Protein AF-A0AA41VMM9-F1 (afdb_monomer_lite)

InterPro domains:
  IPR013087 Zinc finger C2H2-type [PF13912] (49-75)
  IPR013087 Zinc finger C2H2-type [PF13912] (96-120)
  IPR013087 Zinc finger C2H2-type [PS00028] (52-72)
  IPR013087 Zinc finger C2H2-type [PS00028] (98-118)
  IPR013087 Zinc finger C2H2-type [PS50157] (50-77)
  IPR013087 Zinc finger C2H2-type [PS50157] (96-118)
  IPR013087 Zinc finger C2H2-type [SM00355] (50-72)
  IPR013087 Zinc finger C2H2-type [SM00355] (96-118)
  IPR036236 Zinc finger C2H2 superfamily [SSF57667] (48-118)

Secondary structure (DSSP, 8-state):
------HHHHHHHHHHHHHHHHHHHTTS--S------------SS----EE-TTT--EESSHHHHHHHHHHHT--S-----S------S------EE-TTT--EESSHHHHHHHHHHHHHHHHHHSTTSSSS-------

Organism: Papaver nudicaule (NCBI:txid74823)

Sequence (139 aa):
MSGKRSRIEMENTSIENMAKFLMLLSRSREDQIEYQSMAPQPTSTATRVYECKTCNRQFPSFQALGGHRASHKKPRLMDQISVDNQSAEAAKPKIHECSICGLQFAIGQALGGHMRRHRAAISTTAKARDLIVVGESWV

Foldseek 3Di:
DDDPPDPVNVVVVVVVVVVVVVVVVVPPDPDDDPPDDDDDDPDDDDQPWDADPVPGDTDSDPVVVVVVVVVVPDDPPDPPVPDPDPDDDDDDQPWDADPPPRDTDSDVVVVVVVVVVCVVVVVVVVVVPPPPPDDDDDD

pLDDT: mean 70.14, std 19.38, range [36.94, 95.94]

Radius of gyration: 34.03 Å; chains: 1; bounding box: 50×112×70 Å

Structure (mmCIF, N/CA/C/O backbone):
data_AF-A0AA41VMM9-F1
#
_entry.id   AF-A0AA41VMM9-F1
#
loop_
_atom_site.group_PDB
_atom_site.id
_atom_site.type_symbol
_atom_site.label_atom_id
_atom_site.label_alt_id
_atom_site.label_comp_id
_atom_site.label_asym_id
_atom_site.label_entity_id
_atom_site.label_seq_id
_atom_site.pdbx_PDB_ins_code
_atom_site.Cartn_x
_atom_site.Cartn_y
_atom_site.Cartn_z
_atom_site.occupancy
_atom_site.B_iso_or_equiv
_atom_site.auth_seq_id
_atom_site.auth_comp_id
_atom_site.auth_asym_id
_atom_site.auth_atom_id
_atom_site.pdbx_PDB_model_num
ATOM 1 N N . MET A 1 1 ? 22.620 50.532 37.217 1.00 37.69 1 MET A N 1
ATOM 2 C CA . MET A 1 1 ? 23.274 49.267 37.619 1.00 37.69 1 MET A CA 1
ATOM 3 C C . MET A 1 1 ? 22.624 48.149 36.824 1.00 37.69 1 MET A C 1
ATOM 5 O O . MET A 1 1 ? 21.503 47.764 37.120 1.00 37.69 1 MET A O 1
ATOM 9 N N . SER A 1 2 ? 23.256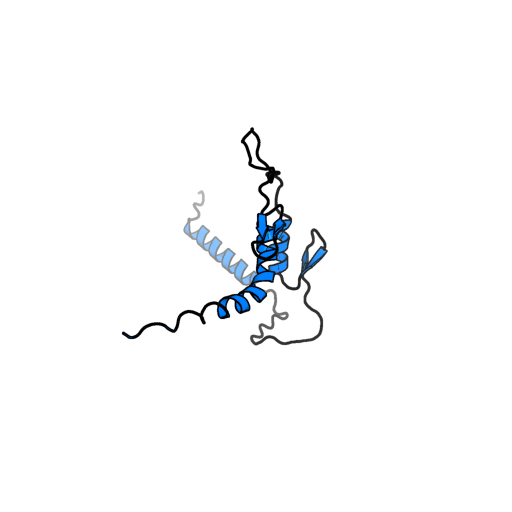 47.751 35.723 1.00 42.59 2 SER A N 1
ATOM 10 C CA . SER A 1 2 ? 22.673 46.841 34.734 1.00 42.59 2 SER A CA 1
ATOM 11 C C . SER A 1 2 ? 22.516 45.433 35.313 1.00 42.59 2 SER A C 1
ATOM 13 O O . SER A 1 2 ? 23.494 44.827 35.754 1.00 42.59 2 SER A O 1
ATOM 15 N N . GLY A 1 3 ? 21.274 44.943 35.340 1.00 57.44 3 GLY A N 1
ATOM 16 C CA . GLY A 1 3 ? 20.892 43.658 35.916 1.00 57.44 3 GLY A CA 1
ATOM 17 C C . GLY A 1 3 ? 21.491 42.484 35.150 1.00 57.44 3 GLY A C 1
ATOM 18 O O . GLY A 1 3 ? 21.069 42.167 34.041 1.00 57.44 3 GLY A O 1
ATOM 19 N N . LYS A 1 4 ? 22.465 41.808 35.760 1.00 56.84 4 LYS A N 1
ATOM 20 C CA . LYS A 1 4 ? 22.913 40.482 35.328 1.00 56.84 4 LYS A CA 1
ATOM 21 C C . LYS A 1 4 ? 21.956 39.460 35.926 1.00 56.84 4 LYS A C 1
ATOM 23 O O . LYS A 1 4 ? 22.195 38.949 37.016 1.00 56.84 4 LYS A O 1
ATOM 28 N N . ARG A 1 5 ? 20.842 39.215 35.236 1.00 61.41 5 ARG A N 1
ATOM 29 C CA . ARG A 1 5 ? 19.910 38.149 35.608 1.00 61.41 5 ARG A CA 1
ATOM 30 C C . ARG A 1 5 ? 20.661 36.818 35.536 1.00 61.41 5 ARG A C 1
ATOM 32 O O . ARG A 1 5 ? 21.237 36.493 34.498 1.00 61.41 5 ARG A O 1
ATOM 39 N N . SER A 1 6 ? 20.748 36.120 36.667 1.00 65.25 6 SER A N 1
ATOM 40 C CA . SER A 1 6 ? 21.554 34.906 36.808 1.00 65.25 6 SER A CA 1
ATOM 41 C C . SER A 1 6 ? 21.046 33.819 35.860 1.00 65.25 6 SER A C 1
ATOM 43 O O . SER A 1 6 ? 19.839 33.664 35.674 1.00 65.25 6 SER A O 1
ATOM 45 N N . ARG A 1 7 ? 21.963 33.034 35.286 1.00 60.94 7 ARG A N 1
ATOM 46 C CA . ARG A 1 7 ? 21.662 31.894 34.402 1.00 60.94 7 ARG A CA 1
ATOM 47 C C . ARG A 1 7 ? 20.612 30.939 35.003 1.00 60.94 7 ARG A C 1
ATOM 49 O O . ARG A 1 7 ? 19.754 30.444 34.283 1.00 60.94 7 ARG A O 1
ATOM 56 N N . ILE A 1 8 ? 20.635 30.778 36.325 1.00 61.75 8 ILE A N 1
ATOM 57 C CA . ILE A 1 8 ? 19.719 29.931 37.105 1.00 61.75 8 ILE A CA 1
ATOM 58 C C . ILE A 1 8 ? 18.275 30.469 37.070 1.00 61.75 8 ILE A C 1
ATOM 60 O O . ILE A 1 8 ? 17.314 29.711 37.005 1.00 61.75 8 ILE A O 1
ATOM 64 N N . GLU A 1 9 ? 18.094 31.790 37.060 1.00 62.31 9 GLU A N 1
ATOM 65 C CA . GLU A 1 9 ? 16.769 32.427 37.046 1.00 62.31 9 GLU A CA 1
ATOM 66 C C . GLU A 1 9 ? 16.078 32.268 35.678 1.00 62.31 9 GLU A C 1
ATOM 68 O O . GLU A 1 9 ? 14.855 32.146 35.585 1.00 62.31 9 GLU A O 1
ATOM 73 N N . MET A 1 10 ? 16.881 32.211 34.611 1.00 59.88 10 MET A N 1
ATOM 74 C CA . MET A 1 10 ? 16.431 31.968 33.238 1.00 59.88 10 MET A CA 1
ATOM 75 C C . MET A 1 10 ? 15.971 30.514 33.045 1.00 59.88 10 MET A C 1
ATOM 77 O O . MET A 1 10 ? 14.947 30.265 32.409 1.00 59.88 10 MET A O 1
ATOM 81 N N . GLU A 1 11 ? 16.688 29.563 33.652 1.00 64.25 11 GLU A N 1
ATOM 82 C CA . GLU A 1 11 ? 16.333 28.138 33.674 1.00 64.25 11 GLU A CA 1
ATOM 83 C C . GLU A 1 11 ? 15.067 27.891 34.518 1.00 64.25 11 GLU A C 1
ATOM 85 O O . GLU A 1 11 ? 14.156 27.206 34.055 1.00 64.25 11 GLU A O 1
ATOM 90 N N . ASN A 1 12 ? 14.926 28.545 35.677 1.00 67.38 12 ASN A N 1
ATOM 91 C CA . ASN A 1 12 ? 13.705 28.475 36.493 1.00 67.38 12 ASN A CA 1
ATOM 92 C C . ASN A 1 12 ? 12.477 29.046 35.770 1.00 67.38 12 ASN A C 1
ATOM 94 O O . ASN A 1 12 ? 11.409 28.440 35.802 1.00 67.38 12 ASN A O 1
ATOM 98 N N . THR A 1 13 ? 12.638 30.161 35.049 1.00 73.44 13 THR A N 1
ATOM 99 C CA . THR A 1 13 ? 11.562 30.739 34.224 1.00 73.44 13 THR A CA 1
ATOM 100 C C . THR A 1 13 ? 11.155 29.782 33.094 1.00 73.44 13 THR A C 1
ATOM 102 O O . THR A 1 13 ? 9.974 29.646 32.781 1.00 73.44 13 THR A O 1
ATOM 105 N N . SER A 1 14 ? 12.120 29.080 32.491 1.00 81.12 14 SER A N 1
ATOM 106 C CA . SER A 1 14 ? 11.865 28.069 31.455 1.00 81.12 14 SER A CA 1
ATOM 107 C C . SER A 1 14 ? 11.079 26.870 31.999 1.00 81.12 14 SER A C 1
ATOM 109 O O . SER A 1 14 ? 10.093 26.448 31.392 1.00 81.12 14 SER A O 1
ATOM 111 N N . ILE A 1 15 ? 11.464 26.368 33.177 1.00 84.81 15 ILE A N 1
ATOM 112 C CA . ILE A 1 15 ? 10.771 25.272 33.869 1.00 84.81 15 ILE A CA 1
ATOM 113 C C . ILE A 1 15 ? 9.350 25.692 34.263 1.00 84.81 15 ILE A C 1
ATOM 115 O O . ILE A 1 15 ? 8.405 24.937 34.046 1.00 84.81 15 ILE A O 1
ATOM 119 N N . GLU A 1 16 ? 9.169 26.909 34.778 1.00 86.81 16 GLU A N 1
ATOM 120 C CA . GLU A 1 16 ? 7.855 27.438 35.154 1.00 86.81 16 GLU A CA 1
ATOM 121 C C . GLU A 1 16 ? 6.931 27.599 33.937 1.00 86.81 16 GLU A C 1
ATOM 123 O O . GLU A 1 16 ? 5.750 27.250 33.989 1.00 86.81 16 GLU A O 1
ATOM 128 N N . ASN A 1 17 ? 7.466 28.072 32.811 1.00 85.62 17 ASN A N 1
ATOM 129 C CA . ASN A 1 17 ? 6.714 28.162 31.564 1.00 85.62 17 ASN A CA 1
ATOM 130 C C . ASN A 1 17 ? 6.331 26.772 31.046 1.00 85.62 17 ASN A C 1
ATOM 132 O O . ASN A 1 17 ? 5.179 26.570 30.671 1.00 85.62 17 ASN A O 1
ATOM 136 N N . MET A 1 18 ? 7.245 25.796 31.092 1.00 86.94 18 MET A N 1
ATOM 137 C CA . MET A 1 18 ? 6.928 24.400 30.770 1.00 86.94 18 MET A CA 1
ATOM 138 C C . MET A 1 18 ? 5.832 23.838 31.680 1.00 86.94 18 MET A C 1
ATOM 140 O O . MET A 1 18 ? 4.891 23.233 31.177 1.00 86.94 18 MET A O 1
ATOM 144 N N . ALA A 1 19 ? 5.883 24.098 32.988 1.00 87.31 19 ALA A N 1
ATOM 145 C CA . ALA A 1 19 ? 4.835 23.688 33.919 1.00 87.31 19 ALA A CA 1
ATOM 146 C C . ALA A 1 19 ? 3.478 24.336 33.585 1.00 87.31 19 ALA A C 1
ATOM 148 O O . ALA A 1 19 ? 2.457 23.651 33.581 1.00 87.31 19 ALA A O 1
ATOM 149 N N . LYS A 1 20 ? 3.453 25.625 33.220 1.00 82.44 20 LYS A N 1
ATOM 150 C CA . LYS A 1 20 ? 2.235 26.313 32.755 1.00 82.44 20 LYS A CA 1
ATOM 151 C C . LYS A 1 20 ? 1.691 25.706 31.462 1.00 82.44 20 LYS A C 1
ATOM 153 O O . LYS A 1 20 ? 0.487 25.482 31.371 1.00 82.44 20 LYS A O 1
ATOM 158 N N . PHE A 1 21 ? 2.551 25.389 30.492 1.00 86.31 21 PHE A N 1
ATOM 159 C CA . PHE A 1 21 ? 2.137 24.710 29.260 1.00 86.31 21 PHE A CA 1
ATOM 160 C C . PHE A 1 21 ? 1.561 23.319 29.546 1.00 86.31 21 PHE A C 1
ATOM 162 O O . PHE A 1 21 ? 0.502 22.988 29.023 1.00 86.31 21 PHE A O 1
ATOM 169 N N . LEU A 1 22 ? 2.195 22.531 30.418 1.00 83.19 22 LEU A N 1
ATOM 170 C CA . LEU A 1 22 ? 1.701 21.209 30.819 1.00 83.19 22 LEU A CA 1
ATOM 171 C C . LEU A 1 22 ? 0.343 21.292 31.536 1.00 83.19 22 LEU A C 1
ATOM 173 O O . LEU A 1 22 ? -0.544 20.489 31.257 1.00 83.19 22 LEU A O 1
ATOM 177 N N . MET A 1 23 ? 0.147 22.298 32.392 1.00 82.44 23 MET A N 1
ATOM 178 C CA . MET A 1 23 ? -1.122 22.549 33.092 1.00 82.44 23 MET A CA 1
ATOM 179 C C . MET A 1 23 ? -2.231 23.087 32.171 1.00 82.44 23 MET A C 1
ATOM 181 O O . MET A 1 23 ? -3.410 22.891 32.450 1.00 82.44 23 MET A O 1
ATOM 185 N N . LEU A 1 24 ? -1.878 23.768 31.075 1.00 79.00 24 LEU A N 1
ATOM 186 C CA . LEU A 1 24 ? -2.826 24.194 30.037 1.00 79.00 24 LEU A CA 1
ATOM 187 C C . LEU A 1 24 ? -3.225 23.023 29.127 1.00 79.00 24 LEU A C 1
ATOM 189 O O . LEU A 1 24 ? -4.391 22.903 28.761 1.00 79.00 24 LEU A O 1
ATOM 193 N N . LEU A 1 25 ? -2.277 22.138 28.798 1.00 75.06 25 LEU A N 1
ATOM 194 C CA . LEU A 1 25 ? -2.519 20.944 27.981 1.00 75.06 25 LEU A CA 1
ATOM 195 C C . LEU A 1 25 ? -3.337 19.879 28.720 1.00 75.06 25 LEU A C 1
ATOM 197 O O . LEU A 1 25 ? -4.096 19.153 28.083 1.00 75.06 25 LEU A O 1
ATOM 201 N N . SER A 1 26 ? -3.231 19.800 30.050 1.00 70.00 26 SER A N 1
ATOM 202 C CA . SER A 1 26 ? -4.055 18.887 30.851 1.00 70.00 26 SER A CA 1
ATOM 203 C C . SER A 1 26 ? -5.515 19.334 30.972 1.00 70.00 26 SER A C 1
ATOM 205 O O . SER A 1 26 ? -6.362 18.535 31.357 1.00 70.00 26 SER A O 1
ATOM 207 N N . ARG A 1 27 ? -5.836 20.588 30.617 1.00 68.81 27 ARG A N 1
ATOM 208 C CA . ARG A 1 27 ? -7.141 21.209 30.893 1.00 68.81 27 ARG A CA 1
ATOM 209 C C . ARG A 1 27 ? -8.051 21.360 29.671 1.00 68.81 27 ARG A C 1
ATOM 211 O O . ARG A 1 27 ? -8.925 22.222 29.635 1.00 68.81 27 ARG A O 1
ATOM 218 N N . SER A 1 28 ? -7.881 20.507 28.664 1.00 50.03 28 SER A N 1
ATOM 219 C CA . SER A 1 28 ? -8.864 20.340 27.588 1.00 50.03 28 SER A CA 1
ATOM 220 C C . SER A 1 28 ? -8.828 18.929 27.017 1.00 50.03 28 SER A C 1
ATOM 222 O O . SER A 1 28 ? -8.190 18.675 25.998 1.00 50.03 28 SER A O 1
ATOM 224 N N . ARG A 1 29 ? -9.537 18.011 27.686 1.00 54.41 29 ARG A N 1
ATOM 225 C CA . ARG A 1 29 ? -10.741 17.360 27.138 1.00 54.41 29 ARG A CA 1
ATOM 226 C C . ARG A 1 29 ? -11.276 16.337 28.146 1.00 54.41 29 ARG A C 1
ATOM 228 O O . ARG A 1 29 ? -11.066 15.139 28.001 1.00 54.41 29 ARG A O 1
ATOM 235 N N . GLU A 1 30 ? -12.029 16.819 29.127 1.00 52.44 30 GLU A N 1
ATOM 236 C CA . GLU A 1 30 ? -12.977 16.007 29.909 1.00 52.44 30 GLU A CA 1
ATOM 237 C C . GLU A 1 30 ? -14.314 15.880 29.156 1.00 52.44 30 GLU A C 1
ATOM 239 O O . GLU A 1 30 ? -15.384 15.976 29.734 1.00 52.44 30 GLU A O 1
ATOM 244 N N . ASP A 1 31 ? -14.235 15.643 27.843 1.00 49.78 31 ASP A N 1
ATOM 245 C CA . ASP A 1 31 ? -15.358 15.210 27.015 1.00 49.78 31 ASP A CA 1
ATOM 246 C C . ASP A 1 31 ? -14.891 14.024 26.168 1.00 49.78 31 ASP A C 1
ATOM 248 O O . ASP A 1 31 ? -14.392 14.165 25.044 1.00 49.78 31 ASP A O 1
ATOM 252 N N . GLN A 1 32 ? -15.046 12.854 26.792 1.00 45.56 32 GLN A N 1
ATOM 253 C CA . GLN A 1 32 ? -15.065 11.513 26.210 1.00 45.56 32 GLN A CA 1
ATOM 254 C C . GLN A 1 32 ? -13.798 11.061 25.474 1.00 45.56 32 GLN A C 1
ATOM 256 O O . GLN A 1 32 ? -13.715 11.052 24.246 1.00 45.56 32 GLN A O 1
ATOM 261 N N . ILE A 1 33 ? -12.833 10.559 26.245 1.00 47.06 33 ILE A N 1
ATOM 262 C CA . ILE A 1 33 ? -11.944 9.493 25.776 1.00 47.06 33 ILE A CA 1
ATOM 263 C C . ILE A 1 33 ? -12.154 8.304 26.714 1.00 47.06 33 ILE A C 1
ATOM 265 O O . ILE A 1 33 ? -11.442 8.124 27.698 1.00 47.06 33 ILE A O 1
ATOM 269 N N . GLU A 1 34 ? -13.175 7.503 26.408 1.00 39.75 34 GLU A N 1
ATOM 270 C CA . GLU A 1 34 ? -13.269 6.128 26.892 1.00 39.75 34 GLU A CA 1
ATOM 271 C C . GLU A 1 34 ? -12.120 5.329 26.270 1.00 39.75 34 GLU A C 1
ATOM 273 O O . GLU A 1 34 ? -12.160 4.890 25.120 1.00 39.75 34 GLU A O 1
ATOM 278 N N . TYR A 1 35 ? -11.052 5.168 27.041 1.00 53.44 35 TYR A N 1
ATOM 279 C CA . TYR A 1 35 ? -10.042 4.152 26.803 1.00 53.44 35 TYR A CA 1
ATOM 280 C C 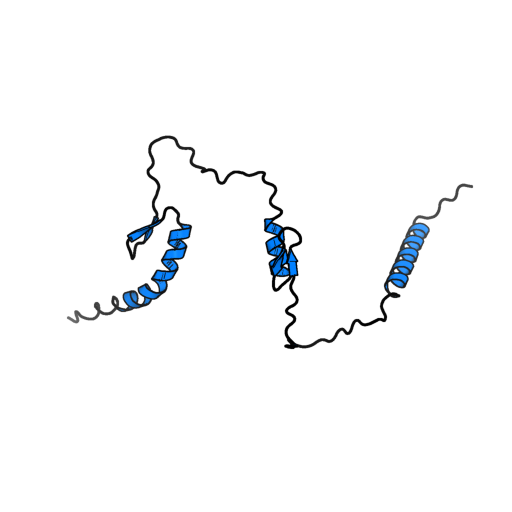. TYR A 1 35 ? -10.564 2.826 27.368 1.00 53.44 35 TYR A C 1
ATOM 282 O O . TYR A 1 35 ? -10.262 2.453 28.500 1.00 53.44 35 TYR A O 1
ATOM 290 N N . GLN A 1 36 ? -11.375 2.119 26.579 1.00 45.81 36 GLN A N 1
ATOM 291 C CA . GLN A 1 36 ? -11.765 0.746 26.882 1.00 45.81 36 GLN A CA 1
ATOM 292 C C . GLN A 1 36 ? -10.812 -0.208 26.153 1.00 45.81 36 GLN A C 1
ATOM 294 O O . GLN A 1 36 ? -10.850 -0.388 24.936 1.00 45.81 36 GLN A O 1
ATOM 299 N N . SER A 1 37 ? -9.927 -0.813 26.937 1.00 60.12 37 SER A N 1
ATOM 300 C CA . SER A 1 37 ? -9.230 -2.052 26.601 1.00 60.12 37 SER A CA 1
ATOM 301 C C . SER A 1 37 ? -10.228 -3.156 26.209 1.00 60.12 37 SER A C 1
ATOM 303 O O . SER A 1 37 ? -11.336 -3.177 26.738 1.00 60.12 37 SER A O 1
ATOM 305 N N . MET A 1 38 ? -9.770 -4.119 25.396 1.00 55.75 38 MET A N 1
ATOM 306 C CA . MET A 1 38 ? -10.339 -5.458 25.116 1.00 55.75 38 MET A CA 1
ATOM 307 C C . MET A 1 38 ? -10.971 -5.671 23.722 1.00 55.75 38 MET A C 1
ATOM 309 O O . MET A 1 38 ? -12.085 -5.243 23.447 1.00 55.75 38 MET A O 1
ATOM 313 N N . ALA A 1 39 ? -10.281 -6.519 22.942 1.00 45.81 39 ALA A N 1
ATOM 314 C CA . ALA A 1 39 ? -10.811 -7.455 21.938 1.00 45.81 39 ALA A CA 1
ATOM 315 C C . ALA A 1 39 ? -11.439 -6.892 20.632 1.00 45.81 39 ALA A C 1
ATOM 317 O O . ALA A 1 39 ? -12.005 -5.802 20.609 1.00 45.81 39 ALA A O 1
ATOM 318 N N . PRO A 1 40 ? -11.349 -7.634 19.504 1.00 46.56 40 PRO A N 1
ATOM 319 C CA . PRO A 1 40 ? -11.949 -7.220 18.241 1.00 46.56 40 PRO A CA 1
ATOM 320 C C . PRO A 1 40 ? -13.471 -7.394 18.320 1.00 46.56 40 PRO A C 1
ATOM 322 O O . PRO A 1 40 ? -13.978 -8.509 18.230 1.00 46.56 40 PRO A O 1
ATOM 325 N N . GLN A 1 41 ? -14.197 -6.292 18.498 1.00 38.69 41 GLN A N 1
ATOM 326 C CA . GLN A 1 41 ? -15.660 -6.282 18.489 1.00 38.69 41 GLN A CA 1
ATOM 327 C C . GLN A 1 41 ? -16.178 -6.043 17.057 1.00 38.69 41 GLN A C 1
ATOM 329 O O . GLN A 1 41 ? -15.837 -5.023 16.451 1.00 38.69 41 GLN A O 1
ATOM 334 N N . PRO A 1 42 ? -17.000 -6.944 16.490 1.00 50.75 42 PRO A N 1
ATOM 335 C CA . PRO A 1 42 ? -17.658 -6.736 15.209 1.00 50.75 42 PRO A CA 1
ATOM 336 C C . PRO A 1 42 ? -18.936 -5.914 15.421 1.00 50.75 42 PRO A C 1
ATOM 338 O O . PRO A 1 42 ? -20.029 -6.462 15.545 1.00 50.75 42 PRO A O 1
ATOM 341 N N . THR A 1 43 ? -18.821 -4.588 15.465 1.00 39.41 43 THR A N 1
ATOM 342 C CA . THR A 1 43 ? -19.987 -3.693 15.482 1.00 39.41 43 THR A CA 1
ATOM 343 C C . THR A 1 43 ? -20.204 -3.072 14.097 1.00 39.41 43 THR A C 1
ATOM 345 O O . THR A 1 43 ? -19.480 -2.192 13.650 1.00 39.41 43 THR A O 1
ATOM 348 N N . SER A 1 44 ? -21.216 -3.592 13.395 1.00 48.84 44 SER A N 1
ATOM 349 C CA . SER A 1 44 ? -22.052 -2.904 12.397 1.00 48.84 44 SER A CA 1
ATOM 350 C C . SER A 1 44 ? -21.361 -2.034 11.322 1.00 48.84 44 SER A C 1
ATOM 352 O O . SER A 1 44 ? -21.224 -0.825 11.465 1.00 48.84 44 SER A O 1
ATOM 354 N N . THR A 1 45 ? -21.014 -2.663 10.191 1.00 49.81 45 THR A N 1
ATOM 355 C CA . THR A 1 45 ? -21.107 -2.145 8.797 1.00 49.81 45 THR A CA 1
ATOM 356 C C . THR A 1 45 ? -20.731 -0.687 8.477 1.00 49.81 45 THR A C 1
ATOM 358 O O . THR A 1 45 ? -21.266 -0.107 7.535 1.00 49.81 45 THR A O 1
ATOM 361 N N . ALA A 1 46 ? -19.760 -0.102 9.166 1.00 60.53 46 ALA A N 1
ATOM 362 C CA . ALA A 1 46 ? -19.058 1.086 8.691 1.00 60.53 46 ALA A CA 1
ATOM 363 C C . ALA A 1 46 ? -17.557 0.821 8.778 1.00 60.53 46 ALA A C 1
ATOM 365 O O . ALA A 1 46 ? -16.870 1.251 9.703 1.00 60.53 46 ALA A O 1
ATOM 366 N N . THR A 1 47 ? -17.043 0.044 7.821 1.00 73.69 47 THR A N 1
ATOM 367 C CA . THR A 1 47 ? -15.603 -0.143 7.634 1.00 73.69 47 THR A CA 1
ATOM 368 C C . THR A 1 47 ? -14.980 1.242 7.550 1.00 73.69 47 THR A C 1
ATOM 370 O O . THR A 1 47 ? -15.257 1.982 6.612 1.00 73.69 47 THR A O 1
ATOM 373 N N . ARG A 1 48 ? -14.198 1.645 8.552 1.00 80.12 48 ARG A N 1
ATOM 374 C CA . ARG A 1 48 ? -13.557 2.960 8.547 1.00 80.12 48 ARG A CA 1
ATOM 375 C C . ARG A 1 48 ? -12.616 3.027 7.345 1.00 80.12 48 ARG A C 1
ATOM 377 O O . ARG A 1 48 ? -11.562 2.396 7.349 1.00 80.12 48 ARG A O 1
ATOM 384 N N . VAL A 1 49 ? -13.032 3.748 6.309 1.00 90.69 49 VAL A N 1
ATOM 385 C CA . VAL A 1 49 ? -12.287 3.870 5.059 1.00 90.69 49 VAL A CA 1
ATOM 386 C C . VAL A 1 49 ? -11.301 5.026 5.155 1.00 90.69 49 VAL A C 1
ATOM 388 O O . VAL A 1 49 ? -11.629 6.116 5.622 1.00 90.69 49 VAL A O 1
ATOM 391 N N . TYR A 1 50 ? -10.084 4.791 4.678 1.00 93.94 50 TYR A N 1
ATOM 392 C CA . TYR A 1 50 ? -9.028 5.789 4.599 1.00 93.94 50 TYR A CA 1
ATOM 393 C C . TYR A 1 50 ? -8.789 6.172 3.142 1.00 93.94 50 TYR A C 1
ATOM 395 O O . TYR A 1 50 ? -8.399 5.331 2.336 1.00 93.94 50 TYR A O 1
ATOM 403 N N . GLU A 1 51 ? -9.013 7.436 2.796 1.00 95.94 51 GLU A N 1
ATOM 404 C CA . GLU A 1 51 ? -8.939 7.926 1.419 1.00 95.94 51 GLU A CA 1
ATOM 405 C C . GLU A 1 51 ? -7.633 8.681 1.136 1.00 95.94 51 GLU A C 1
ATOM 407 O O . GLU A 1 51 ? -7.170 9.512 1.925 1.00 95.94 51 GLU A O 1
ATOM 412 N N . CYS A 1 52 ? -7.026 8.416 -0.021 1.00 95.69 52 CYS A N 1
ATOM 413 C CA . CYS A 1 52 ? -5.893 9.198 -0.493 1.00 95.69 52 CYS A CA 1
ATOM 414 C C . CYS A 1 52 ? -6.344 10.500 -1.152 1.00 95.69 52 CYS A C 1
ATOM 416 O O . CYS A 1 52 ? -6.844 10.476 -2.266 1.00 95.69 52 CYS A O 1
ATOM 418 N N . LYS A 1 53 ? -6.028 11.648 -0.547 1.00 91.88 53 LYS A N 1
ATOM 419 C CA . LYS A 1 53 ? -6.359 12.981 -1.092 1.00 91.88 53 LYS A CA 1
ATOM 420 C C . LYS A 1 53 ? -5.748 13.300 -2.469 1.00 91.88 53 LYS A C 1
ATOM 422 O O . LYS A 1 53 ? -6.116 14.294 -3.077 1.00 91.88 53 LYS A O 1
ATOM 427 N N . THR A 1 54 ? -4.777 12.510 -2.932 1.00 91.19 54 THR A N 1
ATOM 428 C CA . THR A 1 54 ? -4.100 12.715 -4.224 1.00 91.19 54 THR A CA 1
ATOM 429 C C . THR A 1 54 ? -4.781 11.968 -5.371 1.00 91.19 54 THR A C 1
ATOM 431 O O . THR A 1 54 ? -4.702 12.409 -6.510 1.00 91.19 54 THR A O 1
ATOM 434 N N . CYS A 1 55 ? -5.433 10.832 -5.110 1.00 93.75 55 CYS A N 1
ATOM 435 C CA . CYS A 1 55 ? -6.047 10.019 -6.172 1.00 93.75 55 CYS A CA 1
ATOM 436 C C . CYS A 1 55 ? -7.346 9.312 -5.751 1.00 93.75 55 CYS A C 1
ATOM 438 O O . CYS A 1 55 ? -7.754 8.349 -6.394 1.00 93.75 55 CYS A O 1
ATOM 440 N N . ASN A 1 56 ? -7.938 9.730 -4.633 1.00 93.62 56 ASN A N 1
ATOM 441 C CA . ASN A 1 56 ? -9.226 9.310 -4.072 1.00 93.62 56 ASN A CA 1
ATOM 442 C C . ASN A 1 56 ? -9.406 7.790 -3.892 1.00 93.62 56 ASN A C 1
ATOM 444 O O . ASN A 1 56 ? -10.517 7.275 -3.798 1.00 93.62 56 ASN A O 1
ATOM 448 N N . ARG A 1 57 ? -8.298 7.034 -3.825 1.00 91.94 57 ARG A N 1
ATOM 449 C CA . ARG A 1 57 ? -8.342 5.592 -3.549 1.00 91.94 57 ARG A CA 1
ATOM 450 C C . ARG A 1 57 ? -8.630 5.363 -2.075 1.00 91.94 57 ARG A C 1
ATOM 452 O O . ARG A 1 57 ? -7.997 5.968 -1.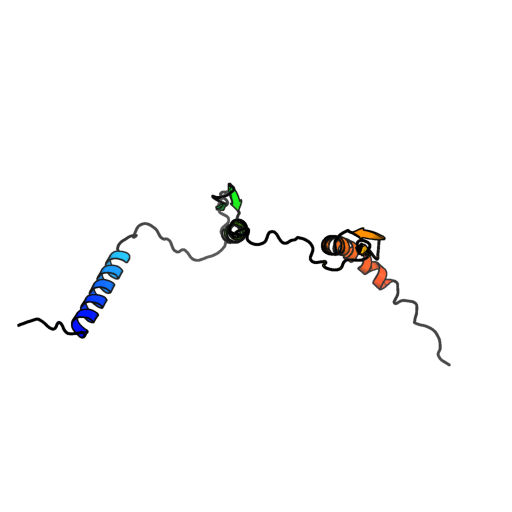209 1.00 91.94 57 ARG A O 1
ATOM 459 N N . GLN A 1 58 ? -9.564 4.458 -1.834 1.00 95.56 58 GLN A N 1
ATOM 460 C CA . GLN A 1 58 ? -10.047 4.062 -0.524 1.00 95.56 58 GLN A CA 1
ATOM 461 C C . GLN A 1 58 ? -9.313 2.811 -0.039 1.00 95.56 58 GLN A C 1
ATOM 463 O O . GLN A 1 58 ? -9.114 1.859 -0.795 1.00 95.56 58 GLN A O 1
ATOM 468 N N . PHE A 1 59 ? -8.897 2.822 1.225 1.00 94.56 59 PHE A N 1
ATOM 469 C CA . PHE A 1 59 ? -8.127 1.753 1.849 1.00 94.56 59 PHE A CA 1
ATOM 470 C C . PHE A 1 59 ? -8.783 1.307 3.160 1.00 94.56 59 PHE A C 1
ATOM 472 O O . PHE A 1 59 ? -9.269 2.150 3.915 1.00 94.56 59 PHE A O 1
ATOM 479 N N . PRO A 1 60 ? -8.741 0.003 3.481 1.00 93.00 60 PRO A N 1
ATOM 480 C CA . PRO A 1 60 ? -9.296 -0.529 4.725 1.00 93.00 60 PRO A CA 1
ATOM 481 C C . PRO A 1 60 ? -8.408 -0.243 5.950 1.00 93.00 60 PRO A C 1
ATOM 483 O O . PRO A 1 60 ? -8.822 -0.490 7.078 1.00 93.00 60 PRO A O 1
ATOM 486 N N . SER A 1 61 ? -7.176 0.257 5.759 1.00 93.19 61 SER A N 1
ATOM 487 C CA . SER A 1 61 ? -6.256 0.592 6.852 1.00 93.19 61 SER A CA 1
ATOM 488 C C . SER A 1 61 ? -5.345 1.785 6.541 1.00 93.19 61 SER A C 1
ATOM 490 O O . SER A 1 61 ? -4.991 2.053 5.388 1.00 93.19 61 SER A O 1
ATOM 492 N N . PHE A 1 62 ? -4.899 2.473 7.598 1.00 92.44 62 PHE A N 1
ATOM 493 C CA . PHE A 1 62 ? -3.903 3.545 7.497 1.00 92.44 62 PHE A CA 1
ATOM 494 C C . PHE A 1 62 ? -2.540 3.052 7.003 1.00 92.44 62 PHE A C 1
ATOM 496 O O . PHE A 1 62 ? -1.836 3.806 6.338 1.00 92.44 62 PHE A O 1
ATOM 503 N N . GLN A 1 63 ? -2.168 1.801 7.287 1.00 95.00 63 GLN A N 1
ATOM 504 C CA . GLN A 1 63 ? -0.919 1.212 6.802 1.00 95.00 63 GLN A CA 1
ATOM 505 C C . GLN A 1 63 ? -0.933 1.066 5.274 1.00 95.00 63 GLN A C 1
ATOM 507 O O . GLN A 1 63 ? 0.035 1.440 4.611 1.00 95.00 63 GLN A O 1
ATOM 512 N N . ALA A 1 64 ? -2.053 0.602 4.706 1.00 94.31 64 ALA A N 1
ATOM 513 C CA . ALA A 1 64 ? -2.229 0.510 3.259 1.00 94.31 64 ALA A CA 1
ATOM 514 C C . ALA A 1 64 ? -2.220 1.901 2.599 1.00 94.31 64 ALA A C 1
ATOM 516 O O . ALA A 1 64 ? -1.536 2.102 1.593 1.00 94.31 64 ALA A O 1
ATOM 517 N N . LEU A 1 65 ? -2.892 2.887 3.209 1.00 95.06 65 LEU A N 1
ATOM 518 C CA . LEU A 1 65 ? -2.830 4.280 2.760 1.00 95.06 65 LEU A CA 1
ATOM 519 C C . LEU A 1 65 ? -1.402 4.859 2.866 1.00 95.06 65 LEU A C 1
ATOM 521 O O . LEU A 1 65 ? -0.960 5.574 1.969 1.00 95.06 65 LEU A O 1
ATOM 525 N N . GLY A 1 66 ? -0.664 4.546 3.933 1.00 94.38 66 GLY A N 1
ATOM 526 C CA . GLY A 1 66 ? 0.716 4.987 4.152 1.00 94.38 66 GLY A CA 1
ATOM 527 C C . GLY A 1 66 ? 1.668 4.484 3.067 1.00 94.38 66 GLY A C 1
ATOM 528 O O . GLY A 1 66 ? 2.388 5.283 2.466 1.00 94.38 66 GLY A O 1
ATOM 529 N N . GLY A 1 67 ? 1.599 3.189 2.742 1.00 94.88 67 GLY A N 1
ATOM 530 C CA . GLY A 1 67 ? 2.340 2.611 1.617 1.00 94.88 67 GLY A CA 1
ATOM 531 C C . GLY A 1 67 ? 1.938 3.225 0.272 1.00 94.88 67 GLY A C 1
ATOM 532 O O . GLY A 1 67 ? 2.793 3.565 -0.542 1.00 94.88 67 GLY A O 1
ATOM 533 N N . HIS A 1 68 ? 0.643 3.461 0.061 1.00 95.62 68 HIS A N 1
ATOM 534 C CA . HIS A 1 68 ? 0.133 4.089 -1.156 1.00 95.62 68 HIS A CA 1
ATOM 535 C C . HIS A 1 68 ? 0.625 5.537 -1.352 1.00 95.62 68 HIS A C 1
ATOM 537 O O . HIS A 1 68 ? 0.956 5.937 -2.468 1.00 95.62 68 HIS A O 1
ATOM 543 N N . ARG A 1 69 ? 0.725 6.333 -0.281 1.00 93.00 69 ARG A N 1
ATOM 544 C CA . ARG A 1 69 ? 1.221 7.721 -0.354 1.00 93.00 69 ARG A CA 1
ATOM 545 C C . ARG A 1 69 ? 2.686 7.800 -0.776 1.00 93.00 69 ARG A C 1
ATOM 547 O O . ARG A 1 69 ? 3.064 8.751 -1.460 1.00 93.00 69 ARG A O 1
ATOM 554 N N . ALA A 1 70 ? 3.495 6.800 -0.429 1.00 89.69 70 ALA A N 1
ATOM 555 C CA . ALA A 1 70 ? 4.885 6.724 -0.871 1.00 89.69 70 ALA A CA 1
ATOM 556 C C . ALA A 1 70 ? 5.003 6.606 -2.402 1.00 89.69 70 ALA A C 1
ATOM 558 O O . ALA A 1 70 ? 5.956 7.126 -2.979 1.00 89.69 70 ALA A O 1
ATOM 559 N N . SER A 1 71 ? 4.015 6.006 -3.077 1.00 85.44 71 SER A N 1
ATOM 560 C CA . SER A 1 71 ? 3.998 5.898 -4.542 1.00 85.44 71 SER A CA 1
ATOM 561 C C . SER A 1 71 ? 3.827 7.246 -5.251 1.00 85.44 71 SER A C 1
ATOM 563 O O . SER A 1 71 ? 4.346 7.412 -6.351 1.00 85.44 71 SER A O 1
ATOM 565 N N . HIS A 1 72 ? 3.159 8.220 -4.624 1.00 87.38 72 HIS A N 1
ATOM 566 C CA . HIS A 1 72 ? 3.006 9.576 -5.177 1.00 87.38 72 HIS A CA 1
ATOM 567 C C . HIS A 1 72 ? 4.255 10.441 -4.985 1.00 87.38 72 HIS A C 1
ATOM 569 O O . HIS A 1 72 ? 4.481 11.380 -5.741 1.00 87.38 72 HIS A O 1
ATOM 575 N N . LYS A 1 73 ? 5.094 10.128 -3.990 1.00 72.62 73 LYS A N 1
ATOM 576 C CA . LYS A 1 73 ? 6.263 10.935 -3.611 1.00 72.62 73 LYS A CA 1
ATOM 577 C C . LYS A 1 73 ? 7.533 10.573 -4.383 1.00 72.62 73 LYS A C 1
ATOM 579 O O . LYS A 1 73 ? 8.619 10.892 -3.925 1.00 72.62 73 LYS A O 1
ATOM 584 N N . LYS A 1 74 ? 7.456 9.923 -5.544 1.00 69.19 74 LYS A N 1
ATOM 585 C CA . LYS A 1 74 ? 8.657 9.695 -6.360 1.00 69.19 74 LYS A CA 1
ATOM 586 C C . LYS A 1 74 ? 8.903 10.925 -7.251 1.00 69.19 74 LYS A C 1
ATOM 588 O O . LYS A 1 74 ? 8.280 10.998 -8.311 1.00 69.19 74 LYS A O 1
ATOM 593 N N . PRO A 1 75 ? 9.759 11.903 -6.863 1.00 58.03 75 PRO A N 1
ATOM 594 C CA . PRO A 1 75 ? 10.217 12.912 -7.807 1.00 58.03 75 PRO A CA 1
ATOM 595 C C . PRO A 1 75 ? 10.896 12.177 -8.961 1.00 58.03 75 PRO A C 1
ATOM 597 O O . PRO A 1 75 ? 11.738 11.300 -8.753 1.00 58.03 75 PRO A O 1
ATOM 600 N N . ARG A 1 76 ? 10.478 12.486 -10.186 1.00 54.41 76 ARG A N 1
ATOM 601 C CA . ARG A 1 76 ? 11.072 11.956 -11.412 1.00 54.41 76 ARG A CA 1
ATOM 602 C C . ARG A 1 76 ? 12.442 12.611 -11.617 1.00 54.41 76 ARG A C 1
ATOM 604 O O . ARG A 1 76 ? 12.594 13.489 -12.446 1.00 54.41 76 ARG A O 1
ATOM 611 N N . LEU A 1 77 ? 13.434 12.180 -10.846 1.00 54.31 77 LEU A N 1
ATOM 612 C CA . LEU A 1 77 ? 14.848 12.246 -11.219 1.00 54.31 77 LEU A CA 1
ATOM 613 C C . LEU A 1 77 ? 15.376 10.816 -11.287 1.00 54.31 77 LEU A C 1
ATOM 615 O O . LEU A 1 77 ? 16.237 10.433 -10.512 1.00 54.31 77 LEU A O 1
ATOM 619 N N . MET A 1 78 ? 14.740 10.005 -12.134 1.00 53.53 78 MET A N 1
ATOM 620 C CA . MET A 1 78 ? 15.326 8.836 -12.789 1.00 53.53 78 MET A CA 1
ATOM 621 C C . MET A 1 78 ? 14.256 8.280 -13.730 1.00 53.53 78 MET A C 1
ATOM 623 O O . MET A 1 78 ? 13.542 7.322 -13.421 1.00 53.53 78 MET A O 1
ATOM 627 N N . ASP A 1 79 ? 14.111 8.928 -14.878 1.00 50.84 79 ASP A N 1
ATOM 628 C CA . ASP A 1 79 ? 13.661 8.247 -16.086 1.00 50.84 79 ASP A CA 1
ATOM 629 C C . ASP A 1 79 ? 14.816 7.351 -16.570 1.00 50.84 79 ASP A C 1
ATOM 631 O O . ASP A 1 79 ? 15.481 7.645 -17.551 1.00 50.84 79 ASP A O 1
ATOM 635 N N . GLN A 1 80 ? 15.154 6.329 -15.775 1.00 51.16 80 GLN A N 1
ATOM 636 C CA . GLN A 1 80 ? 16.064 5.243 -16.151 1.00 51.16 80 GLN A CA 1
ATOM 637 C C . GLN A 1 80 ? 15.534 3.937 -15.546 1.00 51.16 80 GLN A C 1
ATOM 639 O O . GLN A 1 80 ? 16.044 3.387 -14.575 1.00 51.16 80 GLN A O 1
ATOM 644 N N . ILE A 1 81 ? 14.420 3.479 -16.113 1.00 50.34 81 ILE A N 1
ATOM 645 C CA . ILE A 1 81 ? 14.399 2.133 -16.692 1.00 50.34 81 ILE A CA 1
ATOM 646 C C . ILE A 1 81 ? 14.429 2.345 -18.211 1.00 50.34 81 ILE A C 1
ATOM 648 O O . ILE A 1 81 ? 13.505 2.024 -18.946 1.00 50.34 81 ILE A O 1
ATOM 652 N N . SER A 1 82 ? 15.497 2.986 -18.666 1.00 47.75 82 SER A N 1
ATOM 653 C CA . SER A 1 82 ? 16.148 2.674 -19.920 1.00 47.75 82 SER A CA 1
ATOM 654 C C . SER A 1 82 ? 17.212 1.646 -19.549 1.00 47.75 82 SER A C 1
ATOM 656 O O . SER A 1 82 ? 18.102 1.925 -18.759 1.00 47.75 82 SER A O 1
ATOM 658 N N . VAL A 1 83 ? 17.022 0.419 -20.033 1.00 49.03 83 VAL A N 1
ATOM 659 C CA . VAL A 1 83 ? 18.084 -0.390 -20.642 1.00 49.03 83 VAL A CA 1
ATOM 660 C C . VAL A 1 83 ? 19.515 0.065 -20.317 1.00 49.03 83 VAL A C 1
ATOM 662 O O . VAL A 1 83 ? 20.140 0.773 -21.102 1.00 49.03 83 VAL A O 1
ATOM 665 N N . ASP A 1 84 ? 20.072 -0.431 -19.214 1.00 36.94 84 ASP A N 1
ATOM 666 C CA . ASP A 1 84 ? 21.511 -0.670 -19.181 1.00 36.94 84 ASP A CA 1
ATOM 667 C C . ASP A 1 84 ? 21.782 -1.895 -20.052 1.00 36.94 84 ASP A C 1
ATOM 669 O O . ASP A 1 84 ? 21.632 -3.045 -19.644 1.00 36.94 84 ASP A O 1
ATOM 673 N N . ASN A 1 85 ? 22.128 -1.620 -21.302 1.00 42.84 85 ASN A N 1
ATOM 674 C CA . ASN A 1 85 ? 22.999 -2.481 -22.082 1.00 42.84 85 ASN A CA 1
ATOM 675 C C . ASN A 1 85 ? 23.820 -1.584 -23.006 1.00 42.84 85 ASN A C 1
ATOM 677 O O . ASN A 1 85 ? 23.564 -1.459 -24.202 1.00 42.84 85 ASN A O 1
ATOM 681 N N . GLN A 1 86 ? 24.837 -0.946 -22.429 1.00 56.97 86 GLN A N 1
ATOM 682 C CA . GLN A 1 86 ? 26.018 -0.593 -23.203 1.00 56.97 86 GLN A CA 1
ATOM 683 C C . GLN A 1 86 ? 26.768 -1.886 -23.499 1.00 56.97 86 GLN A C 1
ATOM 685 O O . GLN A 1 86 ? 27.608 -2.341 -22.731 1.00 56.97 86 GLN A O 1
ATOM 690 N N . SER A 1 87 ? 26.427 -2.493 -24.623 1.00 42.50 87 SER A N 1
ATOM 691 C CA . SER A 1 87 ? 27.403 -3.059 -25.541 1.00 42.50 87 SER A CA 1
ATOM 692 C C . SER A 1 87 ? 26.729 -3.080 -26.899 1.00 42.50 87 SER A C 1
ATOM 694 O O . SER A 1 87 ? 25.768 -3.811 -27.137 1.00 42.50 87 SER A O 1
ATOM 696 N N . ALA A 1 88 ? 27.225 -2.197 -27.759 1.00 55.06 88 ALA A N 1
ATOM 697 C CA . ALA A 1 88 ? 27.178 -2.391 -29.191 1.00 55.06 88 ALA A CA 1
ATOM 698 C C . ALA A 1 88 ? 27.571 -3.843 -29.534 1.00 55.06 88 ALA A C 1
ATOM 700 O O . ALA A 1 88 ? 28.309 -4.486 -28.787 1.00 55.06 88 ALA A O 1
ATOM 701 N N . GLU A 1 89 ? 27.093 -4.305 -30.686 1.00 47.16 89 GLU A N 1
ATOM 702 C CA . GLU A 1 89 ? 27.379 -5.602 -31.304 1.00 47.16 89 GLU A CA 1
ATOM 703 C C . GLU A 1 89 ? 26.450 -6.779 -30.927 1.00 47.16 89 GLU A C 1
ATOM 705 O O . GLU A 1 89 ? 26.615 -7.488 -29.940 1.00 47.16 89 GLU A O 1
ATOM 710 N N . ALA A 1 90 ? 25.460 -7.001 -31.804 1.00 53.53 90 ALA A N 1
ATOM 711 C CA . ALA A 1 90 ? 24.797 -8.277 -32.094 1.00 53.53 90 ALA A CA 1
ATOM 712 C C . ALA A 1 90 ? 24.358 -9.162 -30.899 1.00 53.53 90 ALA A C 1
ATOM 714 O O . ALA A 1 90 ? 24.946 -10.212 -30.649 1.00 53.53 90 ALA A O 1
ATOM 715 N N . ALA A 1 91 ? 23.242 -8.853 -30.224 1.00 53.28 91 ALA A N 1
ATOM 716 C CA . ALA A 1 91 ? 22.708 -9.755 -29.194 1.00 53.28 91 ALA A CA 1
ATOM 717 C C . ALA A 1 91 ? 21.176 -9.864 -29.215 1.00 53.28 91 ALA A C 1
ATOM 719 O O . ALA A 1 91 ? 20.440 -8.956 -28.841 1.00 53.28 91 ALA A O 1
ATOM 720 N N . LYS A 1 92 ? 20.709 -11.030 -29.663 1.00 59.47 92 LYS A N 1
ATOM 721 C CA . LYS A 1 92 ? 19.311 -11.482 -29.693 1.00 59.47 92 LYS A CA 1
ATOM 722 C C . LYS A 1 92 ? 18.660 -11.304 -28.306 1.00 59.47 92 LYS A C 1
ATOM 724 O O . LYS A 1 92 ? 19.335 -11.573 -27.308 1.00 59.47 92 LYS A O 1
ATOM 729 N N . PRO A 1 93 ? 17.375 -10.900 -28.214 1.00 65.81 93 PRO A N 1
ATOM 730 C CA . PRO A 1 93 ? 16.693 -10.773 -26.928 1.00 65.81 93 PRO A CA 1
ATOM 731 C C . PRO A 1 93 ? 16.775 -12.110 -26.189 1.00 65.81 93 PRO A C 1
ATOM 733 O O . PRO A 1 93 ? 16.445 -13.157 -26.747 1.00 65.81 93 PRO A O 1
ATOM 736 N N . LYS A 1 94 ? 17.276 -12.095 -24.951 1.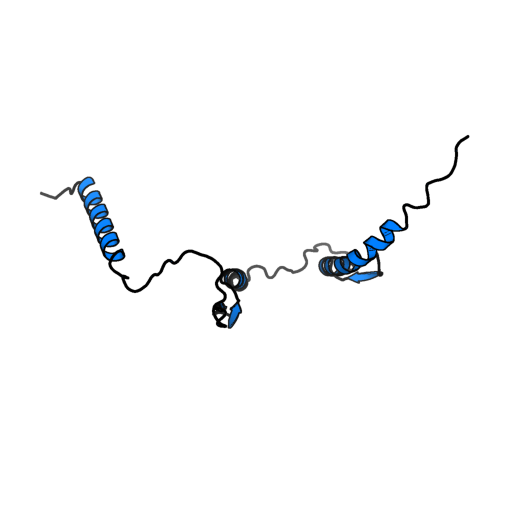00 72.38 94 LYS A N 1
ATOM 737 C CA . LYS A 1 94 ? 17.421 -13.309 -24.144 1.00 72.38 94 LYS A CA 1
ATOM 738 C C . LYS A 1 94 ? 16.040 -13.686 -23.619 1.00 72.38 94 LYS A C 1
ATOM 740 O O . LYS A 1 94 ? 15.562 -13.144 -22.629 1.00 72.38 94 LYS A O 1
ATOM 745 N N . ILE A 1 95 ? 15.370 -14.552 -24.368 1.00 85.56 95 ILE A N 1
ATOM 746 C CA . ILE A 1 95 ? 14.045 -15.063 -24.039 1.00 85.56 95 ILE A CA 1
ATOM 747 C C . ILE A 1 95 ? 14.195 -16.075 -22.902 1.00 85.56 95 ILE A C 1
ATOM 749 O O . ILE A 1 95 ? 15.078 -16.932 -22.920 1.00 85.56 95 ILE A O 1
ATOM 753 N N . HIS A 1 96 ? 13.336 -15.961 -21.899 1.00 91.19 96 HIS A N 1
ATOM 754 C CA . HIS A 1 96 ? 13.286 -16.880 -20.775 1.00 91.19 96 HIS A CA 1
ATOM 755 C C . HIS A 1 96 ? 12.248 -17.964 -21.053 1.00 91.19 96 HIS A C 1
ATOM 757 O O . HIS A 1 96 ? 11.054 -17.676 -21.103 1.00 91.19 96 HIS A O 1
ATOM 763 N N . GLU A 1 97 ? 12.696 -19.201 -21.232 1.00 92.62 97 GLU A N 1
ATOM 764 C CA . GLU A 1 97 ? 11.831 -20.336 -21.550 1.00 92.62 97 GLU A CA 1
ATOM 765 C C . GLU A 1 97 ? 11.449 -21.130 -20.294 1.00 92.62 97 GLU A C 1
ATOM 767 O O . GLU A 1 97 ? 12.261 -21.365 -19.396 1.00 92.62 97 GLU A O 1
ATOM 772 N N . CYS A 1 98 ? 10.190 -21.555 -20.221 1.00 93.94 98 CYS A N 1
ATOM 773 C CA . CYS A 1 98 ? 9.737 -22.518 -19.231 1.00 93.94 98 CYS A CA 1
ATOM 774 C C . CYS A 1 98 ? 10.236 -23.929 -19.565 1.00 93.94 98 CYS A C 1
ATOM 776 O O . CYS A 1 98 ? 9.823 -24.509 -20.561 1.00 93.94 98 CYS A O 1
ATOM 778 N N . SER A 1 99 ? 10.982 -24.555 -18.654 1.00 90.19 99 SER A N 1
ATOM 779 C CA . SER A 1 99 ? 11.457 -25.942 -18.803 1.00 90.19 99 SER A CA 1
ATOM 780 C C . SER A 1 99 ? 10.369 -27.029 -18.751 1.00 90.19 99 SER A C 1
ATOM 782 O O . SER A 1 99 ? 10.684 -28.205 -18.891 1.00 90.19 99 SER A O 1
ATOM 784 N N . ILE A 1 100 ? 9.104 -26.669 -18.506 1.00 89.38 100 ILE A N 1
ATOM 785 C CA . ILE A 1 100 ? 7.998 -27.619 -18.293 1.00 89.38 100 ILE A CA 1
ATOM 786 C C . ILE A 1 100 ? 6.970 -27.559 -19.426 1.00 89.38 100 ILE A C 1
ATOM 788 O O . ILE A 1 100 ? 6.450 -28.593 -19.825 1.00 89.38 100 ILE A O 1
ATOM 792 N N . CYS A 1 101 ? 6.662 -26.370 -19.947 1.00 92.81 101 CYS A N 1
ATOM 793 C CA . CYS A 1 101 ? 5.709 -26.194 -21.047 1.00 92.81 101 CYS A CA 1
ATOM 794 C C . CYS A 1 101 ? 6.278 -25.440 -22.256 1.00 92.81 101 CYS A C 1
ATOM 796 O O . CYS A 1 101 ? 5.542 -25.201 -23.207 1.00 92.81 101 CYS A O 1
ATOM 798 N N . GLY A 1 102 ? 7.551 -25.033 -22.226 1.00 90.56 102 GLY A N 1
ATOM 799 C CA . GLY A 1 102 ? 8.212 -24.367 -23.353 1.00 90.56 102 GLY A CA 1
ATOM 800 C C . GLY A 1 102 ? 7.734 -22.939 -23.630 1.00 90.56 102 GLY A C 1
ATOM 801 O O . GLY A 1 102 ? 8.147 -22.333 -24.616 1.00 90.56 102 GLY A O 1
ATOM 802 N N . LEU A 1 103 ? 6.860 -22.366 -22.789 1.00 93.06 103 LEU A N 1
ATOM 803 C CA . LEU A 1 103 ? 6.415 -20.986 -22.977 1.00 93.06 103 LEU A CA 1
ATOM 804 C C . LEU A 1 103 ? 7.584 -20.011 -22.826 1.00 93.06 103 LEU A C 1
ATOM 806 O O . LEU A 1 103 ? 8.374 -20.085 -21.882 1.00 93.06 103 LEU A O 1
ATOM 810 N N . GLN A 1 104 ? 7.636 -19.067 -23.757 1.00 92.62 104 GLN A N 1
ATOM 811 C CA . GLN A 1 104 ? 8.677 -18.062 -23.871 1.00 92.62 104 GLN A CA 1
ATOM 812 C C . GLN A 1 104 ? 8.221 -16.735 -23.267 1.00 92.62 104 GLN A C 1
ATOM 814 O O . GLN A 1 104 ? 7.149 -16.219 -23.584 1.00 92.62 104 GLN A O 1
ATOM 819 N N . PHE A 1 105 ? 9.055 -16.169 -22.399 1.00 91.50 105 PHE A N 1
ATOM 820 C CA . PHE A 1 105 ? 8.794 -14.913 -21.710 1.00 91.50 105 PHE A CA 1
ATOM 821 C C . PHE A 1 105 ? 9.876 -13.893 -22.041 1.00 91.50 105 PHE A C 1
ATOM 823 O O . PHE A 1 105 ? 11.070 -14.173 -21.946 1.00 91.50 105 PHE A O 1
ATOM 830 N N . ALA A 1 106 ? 9.451 -12.669 -22.354 1.00 90.12 106 ALA A N 1
ATOM 831 C CA . ALA A 1 106 ? 10.361 -11.550 -22.586 1.00 90.12 106 ALA A CA 1
ATOM 832 C C . ALA A 1 106 ? 11.088 -11.090 -21.305 1.00 90.12 106 ALA A C 1
ATOM 834 O O . ALA A 1 106 ? 12.078 -10.372 -21.388 1.00 90.12 106 ALA A O 1
ATOM 835 N N . ILE A 1 107 ? 10.603 -11.485 -20.118 1.00 90.81 107 ILE A N 1
ATOM 836 C CA . ILE A 1 107 ? 11.172 -11.082 -18.827 1.00 90.81 107 ILE A CA 1
ATOM 837 C C . ILE A 1 107 ? 11.110 -12.207 -17.787 1.00 90.81 107 ILE A C 1
ATOM 839 O O . ILE A 1 107 ? 10.089 -12.885 -17.628 1.00 90.81 107 ILE A O 1
ATOM 843 N N . GLY A 1 108 ? 12.189 -12.359 -17.013 1.00 90.31 108 GLY A N 1
ATOM 844 C CA . GLY A 1 108 ? 12.314 -13.378 -15.965 1.00 90.31 108 GLY A CA 1
ATOM 845 C C . GLY A 1 108 ? 11.262 -13.276 -14.853 1.00 90.31 108 GLY A C 1
ATOM 846 O O . GLY A 1 108 ? 10.881 -14.289 -14.277 1.00 90.31 108 GLY A O 1
ATOM 847 N N . GLN A 1 109 ? 10.711 -12.088 -14.587 1.00 93.50 109 GLN A N 1
ATOM 848 C CA . GLN A 1 109 ? 9.616 -11.916 -13.624 1.00 93.50 109 GLN A CA 1
ATOM 849 C C . GLN A 1 109 ? 8.317 -12.593 -14.091 1.00 93.50 109 GLN A C 1
ATOM 851 O O . GLN A 1 109 ? 7.605 -13.188 -13.276 1.00 93.50 109 GLN A O 1
ATOM 856 N N . ALA A 1 110 ? 8.023 -12.538 -15.394 1.00 94.25 110 ALA A N 1
ATOM 857 C CA . ALA A 1 110 ? 6.864 -13.209 -15.974 1.00 94.25 110 ALA A CA 1
ATOM 858 C C . ALA A 1 110 ? 7.053 -14.730 -15.935 1.00 94.25 110 ALA A C 1
ATOM 860 O O . ALA A 1 110 ? 6.159 -15.437 -15.464 1.00 94.25 110 ALA A O 1
ATOM 861 N N . LEU A 1 111 ? 8.253 -15.216 -16.288 1.00 93.94 111 LEU A N 1
ATOM 862 C CA . LEU A 1 111 ? 8.617 -16.625 -16.124 1.00 93.94 111 LEU A CA 1
ATOM 863 C C . LEU A 1 111 ? 8.491 -17.063 -14.655 1.00 93.94 111 LEU A C 1
ATOM 865 O O . LEU A 1 111 ? 7.854 -18.070 -14.366 1.00 93.94 111 LEU A O 1
ATOM 869 N N . GLY A 1 112 ? 9.030 -16.296 -13.705 1.00 93.12 112 GLY A N 1
ATOM 870 C CA . GLY A 1 112 ? 8.969 -16.609 -12.275 1.00 93.12 112 GLY A CA 1
ATOM 871 C C . GLY A 1 112 ? 7.539 -16.654 -11.729 1.00 93.12 112 GLY A C 1
ATOM 872 O O . GLY A 1 112 ? 7.225 -17.475 -10.866 1.00 93.12 112 GLY A O 1
ATOM 873 N N . GLY A 1 113 ? 6.646 -15.814 -12.262 1.00 94.50 113 GLY A N 1
ATOM 874 C CA . GLY A 1 113 ? 5.212 -15.891 -11.997 1.00 94.50 113 GLY A CA 1
ATOM 875 C C . GLY A 1 113 ? 4.560 -17.145 -12.553 1.00 94.50 113 GLY A C 1
ATOM 876 O O . GLY A 1 113 ? 3.844 -17.845 -11.837 1.00 94.50 113 GLY A O 1
ATOM 877 N N . HIS A 1 114 ? 4.874 -17.457 -13.801 1.00 94.56 114 HIS A N 1
ATOM 878 C CA . HIS A 1 114 ? 4.397 -18.637 -14.495 1.00 94.5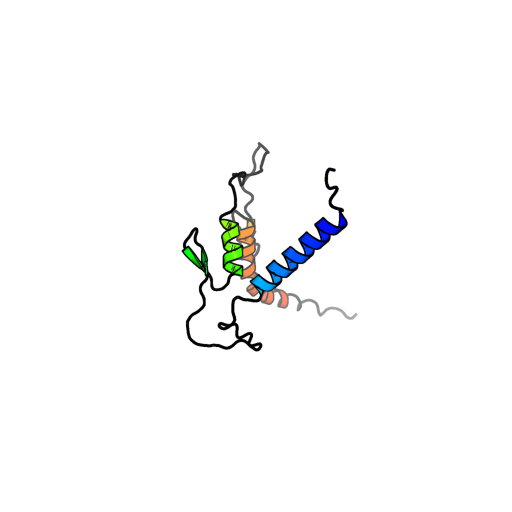6 114 HIS A CA 1
ATOM 879 C C . HIS A 1 114 ? 4.885 -19.952 -13.842 1.00 94.56 114 HIS A C 1
ATOM 881 O O . HIS A 1 114 ? 4.089 -20.872 -13.654 1.00 94.56 114 HIS A O 1
ATOM 887 N N . MET A 1 115 ? 6.133 -20.021 -13.357 1.00 92.69 115 MET A N 1
ATOM 888 C CA . MET A 1 115 ? 6.707 -21.200 -12.678 1.00 92.69 115 MET A CA 1
ATOM 889 C C . MET A 1 115 ? 5.958 -21.599 -11.402 1.00 92.69 115 MET A C 1
ATOM 891 O O . MET A 1 115 ? 5.952 -22.771 -11.024 1.00 92.69 115 MET A O 1
ATOM 895 N N . ARG A 1 116 ? 5.275 -20.659 -10.735 1.00 91.94 116 ARG A N 1
ATOM 896 C CA . ARG A 1 116 ? 4.442 -20.980 -9.564 1.00 91.94 116 ARG A CA 1
ATOM 897 C C . ARG A 1 116 ? 3.274 -21.897 -9.925 1.00 91.94 116 ARG A C 1
ATOM 899 O O . ARG A 1 116 ? 2.904 -22.738 -9.113 1.00 91.94 116 ARG A O 1
ATOM 906 N N . ARG A 1 117 ? 2.744 -21.790 -11.149 1.00 89.50 117 ARG A N 1
ATOM 907 C CA . ARG A 1 117 ? 1.646 -22.636 -11.637 1.00 89.50 117 ARG A CA 1
ATOM 908 C C . ARG A 1 117 ? 2.085 -24.080 -11.875 1.00 89.50 117 ARG A C 1
ATOM 910 O O . ARG A 1 117 ? 1.293 -24.993 -11.680 1.00 89.50 117 ARG A O 1
ATOM 917 N N . HIS A 1 118 ? 3.356 -24.290 -12.207 1.00 86.94 118 HIS A N 1
ATOM 918 C CA . HIS A 1 118 ? 3.913 -25.626 -12.385 1.00 86.94 118 HIS A CA 1
ATOM 919 C C . HIS A 1 118 ? 4.295 -26.328 -11.079 1.00 86.94 118 HIS A C 1
ATOM 921 O O . HIS A 1 118 ? 4.324 -27.553 -11.053 1.00 86.94 118 HIS A O 1
ATOM 927 N N . ARG A 1 119 ? 4.528 -25.612 -9.970 1.00 78.31 119 ARG A N 1
ATOM 928 C CA . ARG A 1 119 ? 4.845 -26.255 -8.676 1.00 78.31 119 ARG A CA 1
ATOM 929 C C . ARG A 1 119 ? 3.766 -27.231 -8.197 1.00 78.31 119 ARG A C 1
ATOM 931 O O . ARG A 1 119 ? 4.103 -28.212 -7.549 1.00 78.31 119 ARG A O 1
ATOM 938 N N . ALA A 1 120 ? 2.507 -27.006 -8.567 1.00 62.84 120 ALA A N 1
ATOM 939 C CA . ALA A 1 120 ? 1.414 -27.935 -8.286 1.00 62.84 120 ALA A CA 1
ATOM 940 C C . ALA A 1 120 ? 1.460 -29.227 -9.134 1.00 62.84 120 ALA A C 1
ATOM 942 O O . ALA A 1 120 ? 0.839 -30.213 -8.760 1.00 62.84 120 ALA A O 1
ATOM 943 N N . ALA A 1 121 ? 2.192 -29.233 -10.254 1.00 59.09 121 ALA A N 1
ATOM 944 C CA . ALA A 1 121 ? 2.304 -30.359 -11.186 1.00 59.09 121 ALA A CA 1
ATOM 945 C C . ALA A 1 121 ? 3.619 -31.159 -11.048 1.00 59.09 121 ALA A C 1
ATOM 947 O O . ALA A 1 121 ? 3.716 -32.267 -11.560 1.00 59.09 121 ALA A O 1
ATOM 948 N N . ILE A 1 122 ? 4.642 -30.619 -10.369 1.00 60.25 122 ILE A N 1
ATOM 949 C CA . ILE A 1 122 ? 5.956 -31.279 -10.192 1.00 60.25 122 ILE A CA 1
ATOM 950 C C . ILE A 1 122 ? 5.972 -32.199 -8.953 1.00 60.25 122 ILE A C 1
ATOM 952 O O . ILE A 1 122 ? 6.772 -33.131 -8.877 1.00 60.25 122 ILE A O 1
ATOM 956 N N . SER A 1 123 ? 5.075 -31.991 -7.979 1.00 54.75 123 SER A N 1
ATOM 957 C CA . SER A 1 123 ? 4.969 -32.864 -6.797 1.00 54.75 123 SER A CA 1
ATOM 958 C C . SER A 1 123 ? 4.480 -34.281 -7.129 1.00 54.75 123 SER A C 1
ATOM 960 O O . SER A 1 123 ? 4.736 -35.206 -6.362 1.00 54.75 123 SER A O 1
ATOM 962 N N . THR A 1 124 ? 3.834 -34.482 -8.281 1.00 52.7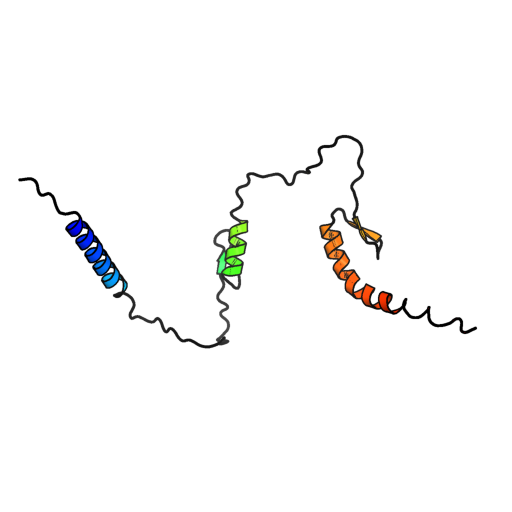8 124 THR A N 1
ATOM 963 C CA . THR A 1 124 ? 3.399 -35.800 -8.770 1.00 52.78 124 THR A CA 1
ATOM 964 C C . THR A 1 124 ? 4.462 -36.514 -9.610 1.00 52.78 124 THR A C 1
ATOM 966 O O . THR A 1 124 ? 4.522 -37.739 -9.578 1.00 52.78 124 THR A O 1
ATOM 969 N N . THR A 1 125 ? 5.363 -35.797 -10.291 1.00 52.00 125 THR A N 1
ATOM 970 C CA . THR A 1 125 ? 6.445 -36.409 -11.093 1.00 52.00 125 THR A CA 1
ATOM 971 C C . THR A 1 125 ? 7.718 -36.699 -10.292 1.00 52.00 125 THR A C 1
ATOM 973 O O . THR A 1 125 ? 8.551 -37.494 -10.722 1.00 52.00 125 THR A O 1
ATOM 976 N N . ALA A 1 126 ? 7.870 -36.128 -9.091 1.00 50.66 126 ALA A N 1
ATOM 977 C CA . ALA A 1 126 ? 8.943 -36.504 -8.167 1.00 50.66 126 ALA A CA 1
ATOM 978 C C . ALA A 1 126 ? 8.707 -37.865 -7.481 1.00 50.66 126 ALA A C 1
ATOM 980 O O . ALA A 1 126 ? 9.676 -38.535 -7.149 1.00 50.66 126 ALA A O 1
ATOM 981 N N . LYS A 1 127 ? 7.451 -38.316 -7.326 1.00 44.94 127 LYS A N 1
ATOM 982 C CA . LYS A 1 127 ? 7.123 -39.610 -6.692 1.00 44.94 127 LYS A CA 1
ATOM 983 C C . LYS A 1 127 ? 7.162 -40.808 -7.658 1.00 44.94 127 LYS A C 1
ATOM 985 O O . LYS A 1 127 ? 7.068 -41.944 -7.215 1.00 44.94 127 LYS A O 1
ATOM 990 N N . ALA A 1 128 ? 7.326 -40.574 -8.963 1.00 52.53 128 ALA A N 1
ATOM 991 C CA . ALA A 1 128 ? 7.349 -41.627 -9.986 1.00 52.53 128 ALA A CA 1
ATOM 992 C C . ALA A 1 128 ? 8.764 -42.084 -10.402 1.00 52.53 128 ALA A C 1
ATOM 994 O O . ALA A 1 128 ? 8.884 -42.956 -11.255 1.00 52.53 128 ALA A O 1
ATOM 995 N N . ARG A 1 129 ? 9.833 -41.518 -9.821 1.00 53.25 129 ARG A N 1
ATOM 996 C CA . ARG A 1 129 ? 11.228 -41.877 -10.156 1.00 53.25 129 ARG A CA 1
ATOM 997 C C . ARG A 1 129 ? 12.028 -42.557 -9.040 1.00 53.25 129 ARG A C 1
ATOM 999 O O . ARG A 1 129 ? 13.143 -42.978 -9.305 1.00 53.25 129 ARG A O 1
ATOM 1006 N N . ASP A 1 130 ? 11.444 -42.742 -7.856 1.00 49.53 130 ASP A N 1
ATOM 1007 C CA . ASP A 1 130 ? 12.064 -43.476 -6.732 1.00 49.53 130 ASP A CA 1
ATOM 1008 C C . ASP A 1 130 ? 11.513 -44.906 -6.566 1.00 49.53 130 ASP A C 1
ATOM 1010 O O . ASP A 1 130 ? 11.519 -45.472 -5.476 1.00 49.53 130 ASP A O 1
ATOM 1014 N N . LEU A 1 131 ? 11.033 -45.524 -7.651 1.00 52.59 131 LEU A N 1
ATOM 1015 C CA . LEU A 1 131 ? 10.598 -46.925 -7.639 1.00 52.59 131 LEU A CA 1
ATOM 1016 C C . LEU A 1 131 ? 11.106 -47.703 -8.863 1.00 52.59 131 LEU A C 1
ATOM 1018 O O . LEU A 1 131 ? 10.324 -48.376 -9.520 1.00 52.59 131 LEU A O 1
ATOM 1022 N N . ILE A 1 132 ? 12.396 -47.581 -9.210 1.00 53.00 132 ILE A N 1
ATOM 1023 C CA . ILE A 1 132 ? 13.053 -48.485 -10.188 1.00 53.00 132 ILE A CA 1
ATOM 1024 C C . ILE A 1 132 ? 14.439 -48.993 -9.714 1.00 53.00 132 ILE A C 1
ATOM 1026 O O . ILE A 1 132 ? 15.012 -49.863 -10.351 1.00 53.00 132 ILE A O 1
ATOM 1030 N N . VAL A 1 133 ? 14.977 -48.576 -8.559 1.00 51.28 133 VAL A N 1
ATOM 1031 C CA . VAL A 1 133 ? 16.232 -49.156 -8.016 1.00 51.28 133 VAL A CA 1
ATOM 1032 C C . VAL A 1 133 ? 15.972 -49.853 -6.680 1.00 51.28 133 VAL A C 1
ATOM 1034 O O . VAL A 1 133 ? 16.344 -49.362 -5.623 1.00 51.28 133 VAL A O 1
ATOM 1037 N N . VAL A 1 134 ? 15.305 -51.009 -6.722 1.00 53.62 134 VAL A N 1
ATOM 1038 C CA . VAL A 1 134 ? 15.477 -52.074 -5.716 1.00 53.62 134 VAL A CA 1
ATOM 1039 C C . VAL A 1 134 ? 15.390 -53.419 -6.444 1.00 53.62 134 VAL A C 1
ATOM 1041 O O . VAL A 1 134 ? 14.319 -53.802 -6.905 1.00 53.62 134 VAL A O 1
ATOM 1044 N N . GLY A 1 135 ? 16.523 -54.119 -6.523 1.00 50.97 135 GLY A N 1
ATOM 1045 C CA . GLY A 1 135 ? 16.734 -55.368 -7.271 1.00 50.97 135 GLY A CA 1
ATOM 1046 C C . GLY A 1 135 ? 17.597 -55.060 -8.491 1.00 50.97 135 GLY A C 1
ATOM 1047 O O . GLY A 1 135 ? 17.165 -54.300 -9.339 1.00 50.97 135 GLY A O 1
ATOM 1048 N N . GLU A 1 136 ? 18.850 -55.483 -8.617 1.00 44.34 136 GLU A N 1
ATOM 1049 C CA . GLU A 1 136 ? 19.502 -56.757 -8.280 1.00 44.34 136 GLU A CA 1
ATOM 1050 C C . GLU A 1 136 ? 20.897 -56.454 -7.660 1.00 44.34 136 GLU A C 1
ATOM 1052 O O . GLU A 1 136 ? 21.484 -55.421 -7.955 1.00 44.34 136 GLU A O 1
ATOM 1057 N N . SER A 1 137 ? 21.507 -57.195 -6.730 1.00 48.34 137 SER A N 1
ATOM 1058 C CA . SER A 1 137 ? 21.900 -58.601 -6.801 1.00 48.34 137 SER A CA 1
ATOM 1059 C C . SER A 1 137 ? 22.488 -59.003 -5.435 1.00 48.34 137 SER A C 1
ATOM 1061 O O . SER A 1 137 ? 23.423 -58.362 -4.956 1.00 48.34 137 SER A O 1
ATOM 1063 N N . TRP A 1 138 ? 21.953 -60.052 -4.806 1.00 45.06 138 TRP A N 1
ATOM 1064 C CA . TRP A 1 138 ? 22.715 -60.861 -3.852 1.00 45.06 138 TRP A CA 1
ATOM 1065 C C . TRP A 1 138 ? 23.280 -62.041 -4.642 1.00 45.06 138 TRP A C 1
ATOM 1067 O O . TRP A 1 138 ? 22.549 -62.983 -4.944 1.00 45.06 138 TRP A O 1
ATOM 1077 N N . VAL A 1 139 ? 24.562 -61.958 -4.989 1.00 51.25 139 VAL A N 1
ATOM 1078 C CA . VAL A 1 139 ? 25.477 -63.103 -5.081 1.00 51.25 139 VAL A CA 1
ATOM 1079 C C . VAL A 1 139 ? 26.881 -62.616 -4.763 1.00 51.25 139 VAL A C 1
ATOM 1081 O O . VAL A 1 139 ? 27.250 -61.540 -5.287 1.00 51.25 139 VAL A O 1
#